Protein AF-A0A352VM70-F1 (afdb_monomer_lite)

pLDDT: mean 72.31, std 15.33, range [40.59, 91.62]

Foldseek 3Di:
DVLVVLQCPDPVCVPPPVPDPVVVVVVVVVVLVVVVVPDPDPDDDQPDQDPPDPVNVVSVVVVVVLVVCCVPCVNCRPVVVVVVVSVVSVVVCVVVVVVVVPPDDDPVPPPDPPPPPCPPDPPPPPPPPPPPDDPPPPPPPPD

Secondary structure (DSSP, 8-state):
-TTHHHHHTSHHHHHHTTTS-HHHHHHHHHHHHHHHHHS-PPPPPPPPP-SSSHHHHHHHHHHHHHHHHHHH-HHHHHHHHHHHHHHHHHHHHHHHHHHTTS----TTSSSSTT-TT-----------S------TTSSSS--

Sequence (143 aa):
LATYYPFSQTAFFETYLSDLPWAQIMGVGMVLLGVLLVSHVPYAKVPKIGVRTAKGALNTVFVLSNLFAALAVPQYYFFSVGILYLSWGLIRSVLLGLLDRLPSGDPLLEEDEDNLDDRAEVRTLEYSDFSGHDPERSMEEEA

Radius of gyration: 28.08 Å; chains: 1; bounding box: 96×39×51 Å

Structure (mmCIF, N/CA/C/O backbone):
data_AF-A0A352VM70-F1
#
_entry.id   AF-A0A352VM70-F1
#
loop_
_atom_site.group_PDB
_atom_site.id
_atom_site.type_symbol
_atom_site.label_atom_id
_atom_site.label_alt_id
_atom_site.label_comp_id
_atom_site.label_asym_id
_atom_site.label_entity_id
_atom_site.label_seq_id
_atom_site.pdbx_PDB_ins_code
_atom_site.Cartn_x
_atom_site.Cartn_y
_atom_site.Cartn_z
_atom_site.occupancy
_atom_site.B_iso_or_equiv
_atom_site.auth_seq_id
_atom_site.auth_comp_id
_atom_site.auth_asym_id
_atom_site.auth_atom_id
_atom_site.pdbx_PDB_model_num
ATOM 1 N N . LEU A 1 1 ? -1.147 -6.075 9.910 1.00 67.75 1 LEU A N 1
ATOM 2 C CA . LEU A 1 1 ? -2.058 -6.163 11.080 1.00 67.75 1 LEU A CA 1
ATOM 3 C C . LEU A 1 1 ? -1.926 -5.000 12.053 1.00 67.75 1 LEU A C 1
ATOM 5 O O . LEU A 1 1 ? -2.954 -4.476 12.444 1.00 67.75 1 LEU A O 1
ATOM 9 N N . ALA A 1 2 ? -0.719 -4.568 12.435 1.00 79.25 2 ALA A N 1
ATOM 10 C CA . ALA A 1 2 ? -0.555 -3.456 13.385 1.00 79.25 2 ALA A CA 1
ATOM 11 C C . ALA A 1 2 ? -1.281 -2.161 12.957 1.00 79.25 2 ALA A C 1
ATOM 13 O O . ALA A 1 2 ? -1.820 -1.443 13.787 1.00 79.25 2 ALA A O 1
ATOM 14 N N . THR A 1 3 ? -1.363 -1.908 11.650 1.00 83.69 3 THR A N 1
ATOM 15 C CA . THR A 1 3 ? -2.049 -0.749 11.062 1.00 83.69 3 THR A CA 1
ATOM 16 C C . THR A 1 3 ? -3.572 -0.896 10.985 1.00 83.69 3 THR A C 1
ATOM 18 O O . THR A 1 3 ? -4.257 0.097 10.783 1.00 83.69 3 THR A O 1
ATOM 21 N N . TYR A 1 4 ? -4.119 -2.104 11.165 1.00 84.19 4 TYR A N 1
ATOM 22 C CA . TYR A 1 4 ? -5.564 -2.356 11.103 1.00 84.19 4 TYR A CA 1
ATOM 23 C C . TYR A 1 4 ? -6.290 -1.836 12.343 1.00 84.19 4 TYR A C 1
ATOM 25 O O . TYR A 1 4 ? -7.317 -1.185 12.219 1.00 84.19 4 TYR A O 1
ATOM 33 N N . TYR A 1 5 ? -5.737 -2.079 13.534 1.00 86.75 5 TYR A N 1
ATOM 34 C CA . TYR A 1 5 ? -6.359 -1.656 14.789 1.00 86.75 5 TYR A CA 1
ATOM 35 C C . TYR A 1 5 ? -6.659 -0.145 14.861 1.00 86.75 5 TYR A C 1
ATOM 37 O O . TYR A 1 5 ? -7.788 0.211 15.184 1.00 86.75 5 TYR A O 1
ATOM 45 N N . PRO A 1 6 ? -5.726 0.774 14.531 1.00 85.94 6 PRO A N 1
ATOM 46 C CA . PRO A 1 6 ? -6.051 2.200 14.521 1.00 85.94 6 PRO A CA 1
ATOM 47 C C . PRO A 1 6 ? -7.054 2.579 13.420 1.00 85.94 6 PRO A C 1
ATOM 49 O O . PRO A 1 6 ? -7.817 3.520 13.603 1.00 85.94 6 PRO A O 1
ATOM 52 N N . PHE A 1 7 ? -7.095 1.847 12.302 1.00 86.88 7 PHE A N 1
ATOM 53 C CA . PHE A 1 7 ? -8.065 2.077 11.230 1.00 86.88 7 PHE A CA 1
ATOM 54 C C . PHE A 1 7 ? -9.480 1.627 11.616 1.00 86.88 7 PHE A C 1
ATOM 56 O O . PHE A 1 7 ? -10.450 2.313 11.293 1.00 86.88 7 PHE A O 1
ATOM 63 N N . SER A 1 8 ? -9.619 0.523 12.356 1.00 86.06 8 SER A N 1
ATOM 64 C CA . SER A 1 8 ? -10.931 0.006 12.759 1.00 86.06 8 SER A CA 1
ATOM 65 C C . SER A 1 8 ? -11.645 0.885 13.790 1.00 86.06 8 SER A C 1
ATOM 67 O O . SER A 1 8 ? -12.847 0.751 13.968 1.00 86.06 8 SER A O 1
ATOM 69 N N . GLN A 1 9 ? -10.922 1.789 14.459 1.00 88.19 9 GLN A N 1
ATOM 70 C CA . GLN A 1 9 ? -11.480 2.762 15.410 1.00 88.19 9 GLN A CA 1
ATOM 71 C C . GLN A 1 9 ? -12.007 4.039 14.731 1.00 88.19 9 GLN A C 1
ATOM 73 O O . GLN A 1 9 ? -12.428 4.979 15.402 1.00 88.19 9 GLN A O 1
ATOM 78 N N . THR A 1 10 ? -11.941 4.122 13.401 1.00 88.81 10 THR A N 1
ATOM 79 C CA . THR A 1 10 ? -12.371 5.313 12.664 1.00 88.81 10 THR A CA 1
ATOM 80 C C . THR A 1 10 ? -13.878 5.310 12.405 1.00 88.81 10 THR A C 1
ATOM 82 O O . THR A 1 10 ? -14.465 4.274 12.098 1.00 88.81 10 THR A O 1
ATOM 85 N N . ALA A 1 11 ? -14.506 6.492 12.426 1.00 86.88 11 ALA A N 1
ATOM 86 C CA . ALA A 1 11 ? -15.938 6.637 12.134 1.00 86.88 11 ALA A CA 1
ATOM 87 C C . ALA A 1 11 ? -16.321 6.117 10.733 1.00 86.88 11 ALA A C 1
ATOM 89 O O . ALA A 1 11 ? -17.414 5.593 10.530 1.00 86.88 11 ALA A O 1
ATOM 90 N N . PHE A 1 12 ? -15.408 6.222 9.761 1.00 86.00 12 PHE A N 1
ATOM 91 C CA . PHE A 1 12 ? -15.594 5.658 8.423 1.00 86.00 12 PHE A CA 1
ATOM 92 C C . PHE A 1 12 ? -15.737 4.132 8.459 1.00 86.00 12 PHE A C 1
ATOM 94 O O . PHE A 1 12 ? -16.630 3.579 7.818 1.00 86.00 12 PHE A O 1
ATOM 101 N N . PHE A 1 13 ? -14.869 3.460 9.217 1.00 85.69 13 PHE A N 1
ATOM 102 C CA . PHE A 1 13 ? -14.903 2.011 9.357 1.00 85.69 13 PHE A CA 1
ATOM 103 C C . PHE A 1 13 ? -16.203 1.550 10.011 1.00 85.69 13 PHE A C 1
ATOM 105 O O . PHE A 1 13 ? -16.861 0.651 9.494 1.00 85.69 13 PHE A O 1
ATOM 112 N N . GLU A 1 14 ? -16.597 2.207 11.101 1.00 87.69 14 GLU A N 1
ATOM 113 C CA . GLU A 1 14 ? -17.830 1.895 11.823 1.00 87.69 14 GLU A CA 1
ATOM 114 C C . GLU A 1 14 ? -19.073 2.067 10.941 1.00 87.69 14 GLU A C 1
ATOM 116 O O . GLU A 1 14 ? -19.959 1.217 10.952 1.00 87.69 14 GLU A O 1
ATOM 121 N N . THR A 1 15 ? -19.103 3.123 10.123 1.00 89.25 15 THR A N 1
ATOM 122 C CA . THR A 1 15 ? -20.269 3.457 9.291 1.00 89.25 15 THR A CA 1
ATOM 123 C C . THR A 1 15 ? -20.423 2.545 8.075 1.00 89.25 15 THR A C 1
ATOM 125 O O . THR A 1 15 ? -21.544 2.194 7.719 1.00 89.25 15 THR A O 1
ATOM 128 N N . TYR A 1 16 ? -19.326 2.199 7.394 1.00 88.25 16 TYR A N 1
ATOM 129 C CA . TYR A 1 16 ? -19.401 1.554 6.075 1.00 88.25 16 TYR A CA 1
ATOM 130 C C . TYR A 1 16 ? -18.904 0.116 6.042 1.00 88.25 16 TYR A C 1
ATOM 132 O O . TYR A 1 16 ? -19.239 -0.617 5.114 1.00 88.25 16 TYR A O 1
ATOM 140 N N . LEU A 1 17 ? -18.052 -0.275 6.988 1.00 86.12 17 LEU A N 1
ATOM 141 C CA . LEU A 1 17 ? -17.313 -1.526 6.883 1.00 86.12 17 LEU A CA 1
ATOM 142 C C . LEU A 1 17 ? -17.494 -2.452 8.088 1.00 86.12 17 LEU A C 1
ATOM 144 O O . LEU A 1 17 ? -17.049 -3.593 8.018 1.00 86.12 17 LEU A O 1
ATOM 148 N N . SER A 1 18 ? -18.133 -2.009 9.169 1.00 87.50 18 SER A N 1
ATOM 149 C CA . SER A 1 18 ? -18.297 -2.780 10.411 1.00 87.50 18 SER A CA 1
ATOM 150 C C . SER A 1 18 ? -19.032 -4.110 10.217 1.00 87.50 18 SER A C 1
ATOM 152 O O . SER A 1 18 ? -18.646 -5.102 10.832 1.00 87.50 18 SER A O 1
ATOM 154 N N . ASP A 1 19 ? -20.010 -4.156 9.310 1.00 90.44 19 ASP A N 1
ATOM 155 C CA . ASP A 1 19 ? -20.844 -5.337 9.042 1.00 90.44 19 ASP A CA 1
ATOM 156 C C . ASP A 1 19 ? -20.139 -6.450 8.242 1.00 90.44 19 ASP A C 1
ATOM 158 O O . ASP A 1 19 ? -20.683 -7.543 8.059 1.00 90.44 19 ASP A O 1
ATOM 162 N N . LEU A 1 20 ? -18.927 -6.207 7.734 1.00 87.94 20 LEU A N 1
ATOM 163 C CA . LEU A 1 20 ? -18.196 -7.194 6.940 1.00 87.94 20 LEU A CA 1
ATOM 164 C C . LEU A 1 20 ? -17.617 -8.324 7.816 1.00 87.94 20 LEU A C 1
ATOM 166 O O . LEU A 1 20 ? -17.230 -8.092 8.964 1.00 87.94 20 LEU A O 1
ATOM 170 N N . PRO A 1 21 ? -17.464 -9.556 7.280 1.00 91.62 21 PRO A N 1
ATOM 171 C CA . PRO A 1 21 ? -16.894 -10.691 8.011 1.00 91.62 21 PRO A CA 1
ATOM 172 C C . PRO A 1 21 ? -15.367 -10.563 8.166 1.00 91.62 21 PRO A C 1
ATOM 174 O O . PRO A 1 21 ? -14.581 -11.318 7.582 1.00 91.62 21 PRO A O 1
ATOM 177 N N . TRP A 1 22 ? -14.925 -9.607 8.985 1.00 86.69 22 TRP A N 1
ATOM 178 C CA . TRP A 1 22 ? -13.518 -9.237 9.160 1.00 86.69 22 TRP A CA 1
ATOM 179 C C . TRP A 1 22 ? -12.617 -10.385 9.598 1.00 86.69 22 TRP A C 1
ATOM 181 O O . TRP A 1 22 ? -11.472 -10.449 9.162 1.00 86.69 22 TRP A O 1
ATOM 191 N N . ALA A 1 23 ? -13.122 -11.328 10.395 1.00 87.69 23 ALA A N 1
ATOM 192 C CA . ALA A 1 23 ? -12.358 -12.512 10.783 1.00 87.69 23 ALA A CA 1
ATOM 193 C C . ALA A 1 23 ? -11.900 -13.324 9.558 1.00 87.69 23 ALA A C 1
ATOM 195 O O . ALA A 1 23 ? -10.749 -13.758 9.482 1.00 87.69 23 ALA A O 1
ATOM 196 N N . GLN A 1 24 ? -12.779 -13.477 8.566 1.00 90.88 24 GLN A N 1
ATOM 197 C CA . GLN A 1 24 ? -12.492 -14.235 7.354 1.00 90.88 24 GLN A CA 1
ATOM 198 C C . GLN A 1 24 ? -11.589 -13.440 6.405 1.00 90.88 24 GLN A C 1
ATOM 200 O O . GLN A 1 24 ? -10.616 -13.986 5.888 1.00 90.88 24 GLN A O 1
ATOM 205 N N . ILE A 1 25 ? -11.843 -12.135 6.250 1.00 88.88 25 ILE A N 1
ATOM 206 C CA . ILE A 1 25 ? -11.014 -11.226 5.439 1.00 88.88 25 ILE A CA 1
ATOM 207 C C . ILE A 1 25 ? -9.575 -11.189 5.967 1.00 88.88 25 ILE A C 1
ATOM 209 O O . ILE A 1 25 ? -8.627 -11.323 5.195 1.00 88.88 25 ILE A O 1
ATOM 213 N N . MET A 1 26 ? -9.399 -11.061 7.283 1.00 87.62 26 MET A N 1
ATOM 214 C CA . MET A 1 26 ? -8.080 -11.036 7.920 1.00 87.62 26 MET A CA 1
ATOM 215 C C . MET A 1 26 ? -7.364 -12.384 7.798 1.00 87.62 26 MET A C 1
ATOM 217 O O . MET A 1 26 ? -6.157 -12.407 7.559 1.00 87.62 26 MET A O 1
ATOM 221 N N . GLY A 1 27 ? -8.096 -13.499 7.905 1.00 90.00 27 GLY A N 1
ATOM 222 C CA . GLY A 1 27 ? -7.552 -14.839 7.676 1.00 90.00 27 GLY A CA 1
ATOM 223 C C . GLY A 1 27 ? -7.031 -15.019 6.249 1.00 90.00 27 GLY A C 1
ATOM 224 O O . GLY A 1 27 ? -5.875 -15.393 6.056 1.00 90.00 27 GLY A O 1
ATOM 225 N N . VAL A 1 28 ? -7.842 -14.672 5.247 1.00 89.31 28 VAL A N 1
ATOM 226 C CA . VAL A 1 28 ? -7.432 -14.715 3.832 1.00 89.31 28 VAL A CA 1
ATOM 227 C C . VAL A 1 28 ? -6.264 -13.760 3.572 1.00 89.31 28 VAL A C 1
ATOM 229 O O . VAL A 1 28 ? -5.299 -14.136 2.910 1.00 89.31 28 VAL A O 1
ATOM 232 N N . GLY A 1 29 ? -6.304 -12.553 4.141 1.00 87.31 29 GLY A N 1
ATOM 233 C CA . GLY A 1 29 ? -5.229 -11.569 4.027 1.00 87.31 29 GLY A CA 1
ATOM 234 C C . GLY A 1 29 ? -3.899 -12.063 4.602 1.00 87.31 29 GLY A C 1
ATOM 235 O O . GLY A 1 29 ? -2.856 -11.832 3.998 1.00 87.31 29 GLY A O 1
ATOM 236 N N . MET A 1 30 ? -3.924 -12.786 5.725 1.00 88.38 30 MET A N 1
ATOM 237 C CA . MET A 1 30 ? -2.733 -13.413 6.312 1.00 88.38 30 MET A CA 1
ATOM 238 C C . MET A 1 30 ? -2.150 -14.509 5.421 1.00 88.38 30 MET A C 1
ATOM 240 O O . MET A 1 30 ? -0.936 -14.554 5.234 1.00 88.38 30 MET A O 1
ATOM 244 N N . VAL A 1 31 ? -3.001 -15.362 4.845 1.00 89.06 31 VAL A N 1
ATOM 245 C CA . VAL A 1 31 ? -2.559 -16.404 3.906 1.00 89.06 31 VAL A CA 1
ATOM 246 C C . VAL A 1 31 ? -1.928 -15.771 2.666 1.00 89.06 31 VAL A C 1
ATOM 248 O O . VAL A 1 31 ? -0.819 -16.146 2.292 1.00 89.06 31 VAL A O 1
ATOM 251 N N . LEU A 1 32 ? -2.585 -14.769 2.072 1.00 84.44 32 LEU A N 1
ATOM 252 C CA . LEU A 1 32 ? -2.051 -14.031 0.925 1.00 84.44 32 LEU A CA 1
ATOM 253 C C . LEU A 1 32 ? -0.714 -13.365 1.252 1.00 84.44 32 LEU A C 1
ATOM 255 O O . LEU A 1 32 ? 0.239 -13.524 0.498 1.00 84.44 32 LEU A O 1
ATOM 259 N N . LEU A 1 33 ? -0.612 -12.673 2.389 1.00 83.25 33 LEU A N 1
ATOM 260 C CA . LEU A 1 33 ? 0.651 -12.084 2.840 1.00 83.25 33 LEU A CA 1
ATOM 261 C C . LEU A 1 33 ? 1.750 -13.139 2.993 1.00 83.25 33 LEU A C 1
ATOM 263 O O . LEU A 1 33 ? 2.868 -12.900 2.553 1.00 83.25 33 LEU A O 1
ATOM 267 N N . GLY A 1 34 ? 1.442 -14.303 3.568 1.00 85.38 34 GLY A N 1
ATOM 268 C CA . GLY A 1 34 ? 2.396 -15.407 3.692 1.00 85.38 34 GLY A CA 1
ATOM 269 C C . GLY A 1 34 ? 2.918 -15.889 2.338 1.00 85.38 34 GLY A C 1
ATOM 270 O O . GLY A 1 34 ? 4.125 -16.040 2.166 1.00 85.38 34 GLY A O 1
ATOM 271 N N . VAL A 1 35 ? 2.031 -16.057 1.355 1.00 82.75 35 VAL A N 1
ATOM 272 C CA . VAL A 1 35 ? 2.421 -16.406 -0.022 1.00 82.75 35 VAL A CA 1
ATOM 273 C C . VAL A 1 35 ? 3.295 -15.310 -0.636 1.00 82.75 35 VAL A C 1
ATOM 275 O O . VAL A 1 35 ? 4.332 -15.608 -1.227 1.00 82.75 35 VAL A O 1
ATOM 278 N N . LEU A 1 36 ? 2.921 -14.040 -0.455 1.00 77.94 36 LEU A N 1
ATOM 279 C CA . LEU A 1 36 ? 3.682 -12.904 -0.977 1.00 77.94 36 LEU A CA 1
ATOM 280 C C . LEU A 1 36 ? 5.077 -12.792 -0.348 1.00 77.94 36 LEU A C 1
ATOM 282 O O . LEU A 1 36 ? 6.010 -12.415 -1.045 1.00 77.94 36 LEU A O 1
ATOM 286 N N . LEU A 1 37 ? 5.239 -13.145 0.931 1.00 82.38 37 LEU A N 1
ATOM 287 C CA . LEU A 1 37 ? 6.542 -13.143 1.606 1.00 82.38 37 LEU A CA 1
ATOM 288 C C . LEU A 1 37 ? 7.504 -14.206 1.059 1.00 82.38 37 LEU A C 1
ATOM 290 O O . LEU A 1 37 ? 8.714 -14.006 1.106 1.00 82.38 37 LEU A O 1
ATOM 294 N N . VAL A 1 38 ? 6.981 -15.326 0.556 1.00 82.56 38 VAL A N 1
ATOM 295 C CA . VAL A 1 38 ? 7.785 -16.387 -0.076 1.00 82.56 38 VAL A CA 1
ATOM 296 C C . VAL A 1 38 ? 8.094 -16.052 -1.540 1.00 82.56 38 VAL A C 1
ATOM 298 O O . VAL A 1 38 ? 9.082 -16.533 -2.093 1.00 82.56 38 VAL A O 1
ATOM 301 N N . SER A 1 39 ? 7.276 -15.210 -2.174 1.00 68.00 39 SER A N 1
ATOM 302 C CA . SER A 1 39 ? 7.453 -14.820 -3.570 1.00 68.00 39 SER A CA 1
ATOM 303 C C . SER A 1 39 ? 8.699 -13.952 -3.757 1.00 68.00 39 SER A C 1
ATOM 305 O O . SER A 1 39 ? 8.806 -12.858 -3.203 1.00 68.00 39 SER A O 1
ATOM 307 N N . HIS A 1 40 ? 9.621 -14.398 -4.612 1.00 61.53 40 HIS A N 1
ATOM 308 C CA . HIS A 1 40 ? 10.771 -13.603 -5.031 1.00 61.53 40 HIS A CA 1
ATOM 309 C C . HIS A 1 40 ? 10.330 -12.565 -6.073 1.00 61.53 40 HIS A C 1
ATOM 311 O O . HIS A 1 40 ? 10.408 -12.799 -7.274 1.00 61.53 40 HIS A O 1
ATOM 317 N N . VAL A 1 41 ? 9.786 -11.433 -5.618 1.00 61.91 41 VAL A N 1
ATOM 318 C CA . VAL A 1 41 ? 9.456 -10.306 -6.501 1.00 61.91 41 VAL A CA 1
ATOM 319 C C . VAL A 1 41 ? 10.641 -9.338 -6.504 1.00 61.91 41 VAL A C 1
ATOM 321 O O . VAL A 1 41 ? 11.000 -8.851 -5.427 1.00 61.91 41 VAL A O 1
ATOM 324 N N . PRO A 1 42 ? 11.252 -9.031 -7.664 1.00 58.03 42 PRO A N 1
ATOM 325 C CA . PRO A 1 42 ? 12.323 -8.047 -7.729 1.00 58.03 42 PRO A CA 1
ATOM 326 C C . PRO A 1 42 ? 11.815 -6.710 -7.182 1.00 58.03 42 PRO A C 1
ATOM 328 O O . PRO A 1 42 ? 10.772 -6.193 -7.599 1.00 58.03 42 PRO A O 1
ATOM 331 N N . TYR A 1 43 ? 12.534 -6.175 -6.194 1.00 51.62 43 TYR A N 1
ATOM 332 C CA . TYR A 1 43 ? 12.164 -4.933 -5.529 1.00 51.62 43 TYR A CA 1
ATOM 333 C C . TYR A 1 43 ? 12.049 -3.811 -6.560 1.00 51.62 43 TYR A C 1
ATOM 335 O O . TYR A 1 43 ? 12.959 -3.570 -7.353 1.00 51.62 43 TYR A O 1
ATOM 343 N N . ALA A 1 44 ? 10.912 -3.114 -6.551 1.00 56.78 44 ALA A N 1
ATOM 344 C CA . ALA A 1 44 ? 10.726 -1.956 -7.408 1.00 56.78 44 ALA A CA 1
ATOM 345 C C . ALA A 1 44 ? 11.796 -0.909 -7.070 1.00 56.78 44 ALA A C 1
ATOM 347 O O . ALA A 1 44 ? 11.906 -0.486 -5.916 1.00 56.78 44 ALA A O 1
ATOM 348 N N . LYS A 1 45 ? 12.581 -0.495 -8.073 1.00 62.81 45 LYS A N 1
ATOM 349 C CA . LYS A 1 45 ? 13.544 0.600 -7.930 1.00 62.81 45 LYS A CA 1
ATOM 350 C C . LYS A 1 45 ? 12.785 1.837 -7.445 1.00 62.81 45 LYS A C 1
ATOM 352 O O . LYS A 1 45 ? 11.814 2.262 -8.071 1.00 62.81 45 LYS A O 1
ATOM 357 N N . VAL A 1 46 ? 13.199 2.381 -6.301 1.00 60.66 46 VAL A N 1
ATOM 358 C CA . VAL A 1 46 ? 12.610 3.613 -5.774 1.00 60.66 46 VAL A CA 1
ATOM 359 C C . VAL A 1 46 ? 12.874 4.748 -6.765 1.00 60.66 46 VAL A C 1
ATOM 361 O O . VAL A 1 46 ? 13.976 4.840 -7.314 1.00 60.66 46 VAL A O 1
ATOM 364 N N . PRO A 1 47 ? 11.878 5.599 -7.044 1.00 62.94 47 PRO A N 1
ATOM 365 C CA . PRO A 1 47 ? 12.028 6.612 -8.070 1.00 62.94 47 PRO A CA 1
ATOM 366 C C . PRO A 1 47 ? 13.071 7.641 -7.614 1.00 62.94 47 PRO A C 1
ATOM 368 O O . PRO A 1 47 ? 12.996 8.162 -6.497 1.00 62.94 47 PRO A O 1
ATOM 371 N N . LYS A 1 48 ? 14.064 7.916 -8.472 1.00 66.12 48 LYS A N 1
ATOM 372 C CA . LYS A 1 48 ? 15.165 8.837 -8.157 1.00 66.12 48 LYS A CA 1
ATOM 373 C C . LYS A 1 48 ? 14.587 10.225 -7.841 1.00 66.12 48 LYS A C 1
ATOM 375 O O . LYS A 1 48 ? 13.811 10.793 -8.614 1.00 66.12 48 LYS A O 1
ATOM 380 N N . ILE A 1 49 ? 14.925 10.753 -6.669 1.00 63.94 49 ILE A N 1
ATOM 381 C CA . ILE A 1 49 ? 14.524 12.093 -6.231 1.00 63.94 49 ILE A CA 1
ATOM 382 C C . ILE A 1 49 ? 15.476 13.081 -6.904 1.00 63.94 49 ILE A C 1
ATOM 384 O O . ILE A 1 49 ? 16.691 12.949 -6.785 1.00 63.94 49 ILE A O 1
ATOM 388 N N . GLY A 1 50 ? 14.941 14.060 -7.630 1.00 65.62 50 GLY A N 1
ATOM 389 C CA . GLY A 1 50 ? 15.760 15.035 -8.342 1.00 65.62 50 GLY A CA 1
ATOM 390 C C . GLY A 1 50 ? 15.012 16.339 -8.563 1.00 65.62 50 GLY A C 1
ATOM 391 O O . GLY A 1 50 ? 13.909 16.344 -9.089 1.00 65.62 50 GLY A O 1
ATOM 392 N N . VAL A 1 51 ? 15.618 17.464 -8.194 1.00 67.25 51 VAL A N 1
ATOM 393 C CA . VAL A 1 51 ? 15.015 18.800 -8.370 1.00 67.25 51 VAL A CA 1
ATOM 394 C C . VAL A 1 51 ? 15.331 19.429 -9.732 1.00 67.25 51 VAL A C 1
ATOM 396 O O . VAL A 1 51 ? 14.780 20.470 -10.072 1.00 67.25 51 VAL A O 1
ATOM 399 N N . ARG A 1 52 ? 16.218 18.802 -10.518 1.00 70.94 52 ARG A N 1
ATOM 400 C CA . ARG A 1 52 ? 16.687 19.324 -11.815 1.00 70.94 52 ARG A CA 1
ATOM 401 C C . ARG A 1 52 ? 15.762 18.993 -12.989 1.00 70.94 52 ARG A C 1
ATOM 403 O O . ARG A 1 52 ? 15.811 19.687 -13.997 1.00 70.94 52 ARG A O 1
ATOM 410 N N . THR A 1 53 ? 14.905 17.982 -12.862 1.00 76.19 53 THR A N 1
ATOM 411 C CA . THR A 1 53 ? 14.071 17.476 -13.964 1.00 76.19 53 THR A CA 1
ATOM 412 C C . THR A 1 53 ? 12.600 17.528 -13.564 1.00 76.19 53 THR A C 1
ATOM 414 O O . THR A 1 53 ? 12.263 17.162 -12.441 1.00 76.19 53 THR A O 1
ATOM 417 N N . ALA A 1 54 ? 11.697 17.913 -14.475 1.00 74.31 54 ALA A N 1
ATOM 418 C CA . ALA A 1 54 ? 10.258 18.012 -14.181 1.00 74.31 54 ALA A CA 1
ATOM 419 C C . ALA A 1 54 ? 9.669 16.696 -13.629 1.00 74.31 54 ALA A C 1
ATOM 421 O O . ALA A 1 54 ? 8.889 16.709 -12.678 1.00 74.31 54 ALA A O 1
ATOM 422 N N . LYS A 1 55 ? 10.118 15.549 -14.164 1.00 71.75 55 LYS A N 1
ATOM 423 C CA . LYS A 1 55 ? 9.774 14.211 -13.647 1.00 71.75 55 LYS A CA 1
ATOM 424 C C . LYS A 1 55 ? 10.259 13.994 -12.206 1.00 71.75 55 LYS A C 1
ATOM 426 O O . LYS A 1 55 ? 9.518 13.459 -11.387 1.00 71.75 55 LYS A O 1
ATOM 431 N N . GLY A 1 56 ? 11.471 14.443 -11.881 1.00 72.62 56 GLY A N 1
ATOM 432 C CA . GLY A 1 56 ? 12.029 14.336 -10.533 1.00 72.62 56 GLY A CA 1
ATOM 433 C C . GLY A 1 56 ? 11.321 15.253 -9.530 1.00 72.62 56 GLY A C 1
ATOM 434 O O . GLY A 1 56 ? 11.054 14.837 -8.402 1.00 72.62 56 GLY A O 1
ATOM 435 N N . ALA A 1 57 ? 10.937 16.462 -9.950 1.00 78.44 57 ALA A N 1
ATOM 436 C CA . ALA A 1 57 ? 10.190 17.396 -9.113 1.00 78.44 57 ALA A CA 1
ATOM 437 C C . ALA A 1 57 ? 8.798 16.846 -8.763 1.00 78.44 57 ALA A C 1
ATOM 439 O O . ALA A 1 57 ? 8.419 16.851 -7.594 1.00 78.44 57 ALA A O 1
ATOM 440 N N . LEU A 1 58 ? 8.073 16.291 -9.743 1.00 82.56 58 LEU A N 1
ATOM 441 C CA . LEU A 1 58 ? 6.776 15.645 -9.506 1.00 82.56 58 LEU A CA 1
ATOM 442 C C . LEU A 1 58 ? 6.891 14.463 -8.540 1.00 82.56 58 LEU A C 1
ATOM 444 O O . LEU A 1 58 ? 6.102 14.360 -7.603 1.00 82.56 58 LEU A O 1
ATOM 448 N N . ASN A 1 59 ? 7.900 13.609 -8.722 1.00 78.81 59 ASN A N 1
ATOM 449 C CA . ASN A 1 59 ? 8.146 12.491 -7.817 1.00 78.81 59 ASN A CA 1
ATOM 450 C C . ASN A 1 59 ? 8.463 12.967 -6.387 1.00 78.81 59 ASN A C 1
ATOM 452 O O . ASN A 1 59 ? 7.943 12.430 -5.413 1.00 78.81 59 ASN A O 1
ATOM 456 N N . THR A 1 60 ? 9.251 14.035 -6.257 1.00 79.50 60 THR A N 1
ATOM 457 C CA . THR A 1 60 ? 9.570 14.643 -4.957 1.00 79.50 60 THR A CA 1
ATOM 458 C C . THR A 1 60 ? 8.315 15.182 -4.268 1.00 79.50 60 THR A C 1
ATOM 460 O O . THR A 1 60 ? 8.099 14.906 -3.090 1.00 79.50 60 THR A O 1
ATOM 463 N N . VAL A 1 61 ? 7.457 15.903 -4.999 1.00 86.69 61 VAL A N 1
ATOM 464 C CA . VAL A 1 61 ? 6.177 16.415 -4.480 1.00 86.69 61 VAL A CA 1
ATOM 465 C C . VAL A 1 61 ? 5.257 15.271 -4.065 1.00 86.69 61 VAL A C 1
ATOM 467 O O . VAL A 1 61 ? 4.633 15.345 -3.009 1.00 86.69 61 VAL A O 1
ATOM 470 N N . PHE A 1 62 ? 5.203 14.199 -4.855 1.00 85.50 62 PHE A N 1
ATOM 471 C CA . PHE A 1 62 ? 4.421 13.012 -4.530 1.00 85.50 62 PHE A CA 1
ATOM 472 C C . PHE A 1 62 ? 4.894 12.365 -3.222 1.00 85.50 62 PHE A C 1
ATOM 474 O O . PHE A 1 62 ? 4.084 12.140 -2.323 1.00 85.50 62 PHE A O 1
ATOM 481 N N . VAL A 1 63 ? 6.204 12.144 -3.064 1.00 84.50 63 VAL A N 1
ATOM 482 C CA . VAL A 1 63 ? 6.777 11.601 -1.821 1.00 84.50 63 VAL A CA 1
ATOM 483 C C . VAL A 1 63 ? 6.514 12.532 -0.633 1.00 84.50 63 VAL A C 1
ATOM 485 O O . VAL A 1 63 ? 6.123 12.053 0.432 1.00 84.50 63 VAL A O 1
ATOM 488 N N . LEU A 1 64 ? 6.660 13.851 -0.803 1.00 87.06 64 LEU A N 1
ATOM 489 C CA . LEU A 1 64 ? 6.366 14.822 0.257 1.00 87.06 64 LEU A CA 1
ATOM 490 C C . LEU A 1 64 ? 4.887 14.817 0.656 1.00 87.06 64 LEU A C 1
ATOM 492 O O . LEU A 1 64 ? 4.576 14.852 1.843 1.00 87.06 64 LEU A O 1
ATOM 496 N N . SER A 1 65 ? 3.978 14.765 -0.319 1.00 86.19 65 SER A N 1
ATOM 497 C CA . SER A 1 65 ? 2.534 14.689 -0.078 1.00 86.19 65 SER A CA 1
ATOM 498 C C . SER A 1 65 ? 2.180 13.422 0.697 1.00 86.19 65 SER A C 1
ATOM 500 O O . SER A 1 65 ? 1.427 13.472 1.668 1.00 86.19 65 SER A O 1
ATOM 502 N N . ASN A 1 66 ? 2.798 12.306 0.319 1.00 86.19 66 ASN A N 1
ATOM 503 C CA . ASN A 1 66 ? 2.630 11.020 0.969 1.00 86.19 66 ASN A CA 1
ATOM 504 C C . ASN A 1 66 ? 3.136 11.052 2.427 1.00 86.19 66 ASN A C 1
ATOM 506 O O . ASN A 1 66 ? 2.440 10.605 3.336 1.00 86.19 66 ASN A O 1
ATOM 510 N N . LEU A 1 67 ? 4.301 11.665 2.668 1.00 87.00 67 LEU A N 1
ATOM 511 C CA . LEU A 1 67 ? 4.846 11.879 4.012 1.00 87.00 67 LEU A CA 1
ATOM 512 C C . LEU A 1 67 ? 3.952 12.799 4.855 1.00 87.00 67 LEU A C 1
ATOM 514 O O . LEU A 1 67 ? 3.678 12.507 6.017 1.00 87.00 67 LEU A O 1
ATOM 518 N N . PHE A 1 68 ? 3.466 13.893 4.272 1.00 90.62 68 PHE A N 1
ATOM 519 C CA . PHE A 1 68 ? 2.567 14.818 4.955 1.00 90.62 68 PHE A CA 1
ATOM 520 C C . PHE A 1 68 ? 1.250 14.135 5.344 1.00 90.62 68 PHE A C 1
ATOM 52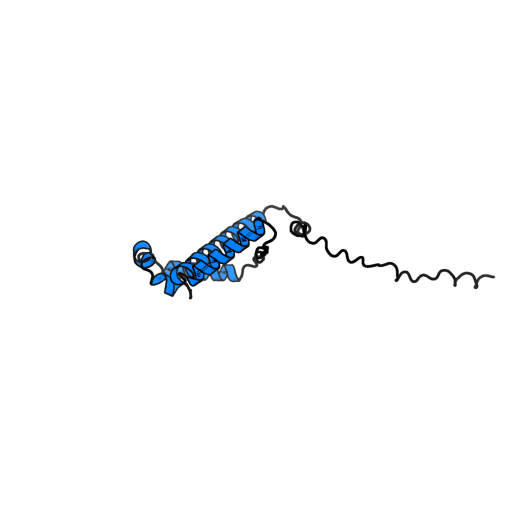2 O O . PHE A 1 68 ? 0.800 14.272 6.480 1.00 90.62 68 PHE A O 1
ATOM 529 N N . ALA A 1 69 ? 0.667 13.338 4.446 1.00 86.44 69 ALA A N 1
ATOM 530 C CA . ALA A 1 69 ? -0.534 12.556 4.726 1.00 86.44 69 ALA A CA 1
ATOM 531 C C . ALA A 1 69 ? -0.311 11.530 5.852 1.00 86.44 69 ALA A C 1
ATOM 533 O O . ALA A 1 69 ? -1.178 11.372 6.716 1.00 86.44 69 ALA A O 1
ATOM 534 N N . ALA A 1 70 ? 0.867 10.894 5.887 1.00 86.25 70 ALA A N 1
ATOM 535 C CA . ALA A 1 70 ? 1.247 9.962 6.947 1.00 86.25 70 ALA A CA 1
ATOM 536 C C . ALA A 1 70 ? 1.270 10.614 8.335 1.00 86.25 70 ALA A C 1
ATOM 538 O O . ALA A 1 70 ? 0.861 9.991 9.315 1.00 86.25 70 ALA A O 1
ATOM 539 N N . LEU A 1 71 ? 1.724 11.867 8.413 1.00 87.38 71 LEU A N 1
ATOM 540 C CA . LEU A 1 71 ? 1.806 12.623 9.663 1.00 87.38 71 LEU A CA 1
ATOM 541 C C . LEU A 1 71 ? 0.467 13.255 10.059 1.00 87.38 71 LEU A C 1
ATOM 543 O O . LEU A 1 71 ? 0.137 13.288 11.242 1.00 87.38 71 LEU A O 1
ATOM 547 N N . ALA A 1 72 ? -0.307 13.748 9.090 1.00 88.62 72 ALA A N 1
ATOM 548 C CA . ALA A 1 72 ? -1.559 14.450 9.355 1.00 88.62 72 ALA A CA 1
ATOM 549 C C . ALA A 1 72 ? -2.667 13.509 9.843 1.00 88.62 72 ALA A C 1
ATOM 551 O O . ALA A 1 72 ? -3.405 13.852 10.768 1.00 88.62 72 ALA A O 1
ATOM 552 N N . VAL A 1 73 ? -2.809 12.329 9.225 1.00 86.94 73 VAL A N 1
ATOM 553 C CA . VAL A 1 73 ? -3.897 11.402 9.563 1.00 86.94 73 VAL A CA 1
ATOM 554 C C . VAL A 1 73 ? -3.425 9.941 9.551 1.00 86.94 73 VAL A C 1
ATOM 556 O O . VAL A 1 73 ? -3.851 9.140 8.711 1.00 86.94 73 VAL A O 1
ATOM 559 N N . PRO A 1 74 ? -2.566 9.551 10.515 1.00 82.50 74 PRO A N 1
ATOM 560 C CA . PRO A 1 74 ? -1.920 8.236 10.527 1.00 82.50 74 PRO A CA 1
ATOM 561 C C . PRO A 1 74 ? -2.925 7.073 10.551 1.00 82.50 74 PRO A C 1
ATOM 563 O O . PRO A 1 74 ? -2.685 6.034 9.938 1.00 82.50 74 PRO A O 1
ATOM 566 N N . GLN A 1 75 ? -4.080 7.266 11.198 1.00 84.25 75 GLN A N 1
ATOM 567 C CA . GLN A 1 75 ? -5.146 6.263 11.327 1.00 84.25 75 GLN A CA 1
ATOM 568 C C . GLN A 1 75 ? -5.759 5.813 9.988 1.00 84.25 75 GLN A C 1
ATOM 570 O O . GLN A 1 75 ? -6.065 4.634 9.834 1.00 84.25 75 GLN A O 1
ATOM 575 N N . TYR A 1 76 ? -5.897 6.707 9.001 1.00 84.81 76 TYR A N 1
ATOM 576 C CA . TYR A 1 76 ? -6.407 6.340 7.669 1.00 84.81 76 TYR A CA 1
ATOM 577 C C . TYR A 1 76 ? -5.283 5.967 6.709 1.00 84.81 76 TYR A C 1
ATOM 579 O O . TYR A 1 76 ? -5.460 5.121 5.831 1.00 84.81 76 TYR A O 1
ATOM 587 N N . TYR A 1 77 ? -4.128 6.604 6.874 1.00 87.44 77 TYR A N 1
ATOM 588 C CA . TYR A 1 77 ? -3.056 6.561 5.900 1.00 87.44 77 TYR A CA 1
ATOM 589 C C . TYR A 1 77 ? -2.385 5.183 5.815 1.00 87.44 77 TYR A C 1
ATOM 591 O O . TYR A 1 77 ? -2.394 4.556 4.755 1.00 87.44 77 TYR A O 1
ATOM 599 N N . PHE A 1 78 ? -1.843 4.670 6.925 1.00 85.88 78 PHE A N 1
ATOM 600 C CA . PHE A 1 78 ? -0.997 3.471 6.882 1.00 85.88 78 PHE A CA 1
ATOM 601 C C . PHE A 1 78 ? -1.749 2.219 6.433 1.00 85.88 78 PHE A C 1
ATOM 603 O O . PHE A 1 78 ? -1.197 1.387 5.712 1.00 85.88 78 PHE A O 1
ATOM 610 N N . PHE A 1 79 ? -3.004 2.070 6.859 1.00 84.81 79 PHE A N 1
ATOM 611 C CA . PHE A 1 79 ? -3.813 0.926 6.461 1.00 84.81 79 PHE A CA 1
ATOM 612 C C . PHE A 1 79 ? -4.194 0.998 4.981 1.00 84.81 79 PHE A C 1
ATOM 614 O O . PHE A 1 79 ? -3.941 0.047 4.244 1.00 84.81 79 PHE A O 1
ATOM 621 N N . SER A 1 80 ? -4.717 2.141 4.526 1.00 87.56 80 SER A N 1
ATOM 622 C CA . SER A 1 80 ? -5.158 2.318 3.136 1.00 87.56 80 SER A CA 1
ATOM 623 C C . SER A 1 80 ? -3.998 2.187 2.152 1.00 87.56 80 SER A C 1
ATOM 625 O O . SER A 1 80 ? -4.095 1.449 1.174 1.00 87.56 80 SER A O 1
ATOM 627 N N . VAL A 1 81 ? -2.867 2.840 2.439 1.00 87.75 81 VAL A N 1
ATOM 628 C CA . VAL A 1 81 ? -1.655 2.729 1.617 1.00 87.75 81 VAL A CA 1
ATOM 629 C C . VAL A 1 81 ? -1.099 1.309 1.653 1.00 87.75 81 VAL A C 1
ATOM 631 O O . VAL A 1 81 ? -0.695 0.800 0.613 1.00 87.75 81 VAL A O 1
ATOM 634 N N . GLY A 1 82 ? -1.132 0.633 2.804 1.00 84.50 82 GLY A N 1
ATOM 635 C CA . GLY A 1 82 ? -0.725 -0.768 2.911 1.00 84.50 82 GLY A CA 1
ATOM 636 C C . GLY A 1 82 ? -1.559 -1.698 2.025 1.00 84.50 82 GLY A C 1
ATOM 637 O O . GLY A 1 82 ? -0.993 -2.519 1.305 1.00 84.50 82 GLY A O 1
ATOM 638 N N . ILE A 1 83 ? -2.887 -1.541 2.021 1.00 85.69 83 ILE A N 1
ATOM 639 C CA . ILE A 1 83 ? -3.793 -2.315 1.156 1.00 85.69 83 ILE A CA 1
ATOM 640 C C . ILE A 1 83 ? -3.575 -1.985 -0.322 1.00 85.69 83 ILE A C 1
ATOM 642 O O . ILE A 1 83 ? -3.517 -2.903 -1.142 1.00 85.69 83 ILE A O 1
ATOM 646 N N . LEU A 1 84 ? -3.417 -0.707 -0.672 1.00 88.50 84 LEU A N 1
ATOM 647 C CA . LEU A 1 84 ? -3.123 -0.289 -2.045 1.00 88.50 84 LEU A CA 1
ATOM 648 C C . LEU A 1 84 ? -1.794 -0.866 -2.530 1.00 88.50 84 LEU A C 1
ATOM 650 O O . LEU A 1 84 ? -1.736 -1.421 -3.622 1.00 88.50 84 LEU A O 1
ATOM 654 N N . TYR A 1 85 ? -0.747 -0.788 -1.709 1.00 82.81 85 TYR A N 1
ATOM 655 C CA . TYR A 1 85 ? 0.570 -1.325 -2.032 1.00 82.81 85 TYR A CA 1
ATOM 656 C C . TYR A 1 85 ? 0.534 -2.844 -2.203 1.00 82.81 85 TYR A C 1
ATOM 658 O O . TYR A 1 85 ? 1.080 -3.368 -3.172 1.00 82.81 85 TYR A O 1
ATOM 666 N N . LEU A 1 86 ? -0.157 -3.551 -1.303 1.00 82.88 86 LEU A N 1
ATOM 667 C CA . LEU A 1 86 ? -0.329 -4.999 -1.391 1.00 82.88 86 LEU A CA 1
ATOM 668 C C . LEU A 1 86 ? -1.086 -5.396 -2.662 1.00 82.88 86 LEU A C 1
ATOM 670 O O . LEU A 1 86 ? -0.658 -6.294 -3.381 1.00 82.88 86 LEU A O 1
ATOM 674 N N . SER A 1 87 ? -2.187 -4.702 -2.953 1.00 85.94 87 SER A N 1
ATOM 675 C CA . SER A 1 87 ? -3.008 -4.947 -4.142 1.00 85.94 87 SER A CA 1
ATOM 676 C C . SER A 1 87 ? -2.221 -4.661 -5.416 1.00 85.94 87 SER A C 1
ATOM 678 O O . SER A 1 87 ? -2.244 -5.460 -6.346 1.00 85.94 87 SER A O 1
ATOM 680 N N . TRP A 1 88 ? -1.467 -3.560 -5.440 1.00 84.06 88 TRP A N 1
ATOM 681 C CA . TRP A 1 88 ? -0.585 -3.215 -6.549 1.00 84.06 88 TRP A CA 1
ATOM 682 C C . TRP A 1 88 ? 0.504 -4.271 -6.760 1.00 84.06 88 TRP A C 1
ATOM 684 O O . TRP A 1 88 ? 0.718 -4.712 -7.888 1.00 84.06 88 TRP A O 1
ATOM 694 N N . GLY A 1 89 ? 1.152 -4.724 -5.684 1.00 78.38 89 GLY A N 1
ATOM 695 C CA . GLY A 1 89 ? 2.147 -5.796 -5.728 1.00 78.38 89 GLY A CA 1
ATOM 696 C C . GLY A 1 89 ? 1.566 -7.114 -6.241 1.00 78.38 89 GLY A C 1
ATOM 697 O O . GLY A 1 89 ? 2.170 -7.750 -7.103 1.00 78.38 89 GLY A O 1
ATOM 698 N N . LEU A 1 90 ? 0.369 -7.486 -5.781 1.00 82.25 90 LEU A N 1
ATOM 699 C CA . LEU A 1 90 ? -0.345 -8.678 -6.238 1.00 82.25 90 LEU A CA 1
ATOM 700 C C . LEU A 1 90 ? -0.692 -8.588 -7.729 1.00 82.25 90 LEU A C 1
ATOM 702 O O . LEU A 1 90 ? -0.391 -9.507 -8.484 1.00 82.25 90 LEU A O 1
ATOM 706 N N . ILE A 1 91 ? -1.273 -7.468 -8.166 1.00 84.50 91 ILE A N 1
ATOM 707 C CA . ILE A 1 91 ? -1.619 -7.225 -9.573 1.00 84.50 91 ILE A CA 1
ATOM 708 C C . ILE A 1 91 ? -0.366 -7.299 -10.446 1.00 84.50 91 ILE A C 1
ATOM 710 O O . ILE A 1 91 ? -0.363 -7.997 -11.458 1.00 84.50 91 ILE A O 1
ATOM 714 N N . ARG A 1 92 ? 0.719 -6.632 -10.037 1.00 79.06 92 ARG A N 1
ATOM 715 C CA . ARG A 1 92 ? 1.987 -6.644 -10.770 1.00 79.06 92 ARG A CA 1
ATOM 716 C C . ARG A 1 92 ? 2.595 -8.043 -10.831 1.00 79.06 92 ARG A C 1
ATOM 718 O O . ARG A 1 92 ? 3.089 -8.424 -11.881 1.00 79.06 92 ARG A O 1
ATOM 725 N N . SER A 1 93 ? 2.538 -8.809 -9.743 1.00 74.69 93 SER A N 1
ATOM 726 C CA . SER A 1 93 ? 3.026 -10.191 -9.701 1.00 74.69 93 SER A CA 1
ATOM 727 C C . SER A 1 93 ? 2.230 -11.106 -10.632 1.00 74.69 93 SER A C 1
ATOM 729 O O . SER A 1 93 ? 2.829 -11.895 -11.355 1.00 74.69 93 SER A O 1
ATOM 731 N N . VAL A 1 94 ? 0.903 -10.963 -10.684 1.00 80.94 94 VAL A N 1
ATOM 732 C CA . VAL A 1 94 ? 0.058 -11.720 -11.621 1.00 80.94 94 VAL A CA 1
ATOM 733 C C . 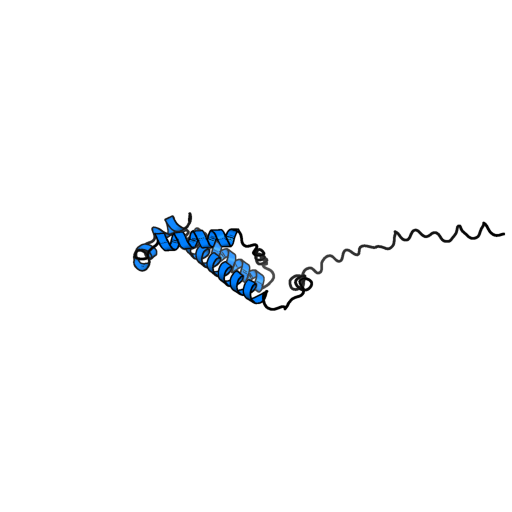VAL A 1 94 ? 0.338 -11.313 -13.069 1.00 80.94 94 VAL A C 1
ATOM 735 O O . VAL A 1 94 ? 0.449 -12.182 -13.928 1.00 80.94 94 VAL A O 1
ATOM 738 N N . LEU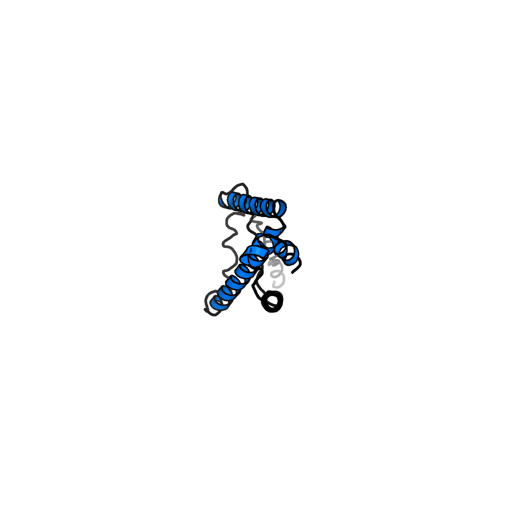 A 1 95 ? 0.490 -10.013 -13.342 1.00 81.81 95 LEU A N 1
ATOM 739 C CA . LEU A 1 95 ? 0.828 -9.499 -14.673 1.00 81.81 95 LEU A CA 1
ATOM 740 C C . LEU A 1 95 ? 2.199 -9.993 -15.139 1.00 81.81 95 LEU A C 1
ATOM 742 O O . LEU A 1 95 ? 2.295 -10.508 -16.245 1.00 81.81 95 LEU A O 1
ATOM 746 N N . LEU A 1 96 ? 3.232 -9.872 -14.301 1.00 73.69 96 LEU A N 1
ATOM 747 C CA . LEU A 1 96 ? 4.586 -10.340 -14.606 1.00 73.69 96 LEU A CA 1
ATOM 748 C C . LEU A 1 96 ? 4.631 -11.862 -14.731 1.00 73.69 96 LEU A C 1
ATOM 750 O O . LEU A 1 96 ? 5.157 -12.359 -15.710 1.00 73.69 96 LEU A O 1
ATOM 754 N N . GLY A 1 97 ? 4.004 -12.610 -13.822 1.00 72.25 97 GLY A N 1
ATOM 755 C CA . GLY A 1 97 ? 3.953 -14.073 -13.909 1.00 72.25 97 GLY A CA 1
ATOM 756 C C . GLY A 1 97 ? 3.166 -14.591 -15.121 1.00 72.25 97 GLY A C 1
ATOM 757 O O . GLY A 1 97 ? 3.441 -15.683 -15.619 1.00 72.25 97 GLY A O 1
ATOM 758 N N . LEU A 1 98 ? 2.191 -13.822 -15.619 1.00 73.62 98 LEU A N 1
ATOM 759 C CA . LEU A 1 98 ? 1.508 -14.111 -16.880 1.00 73.62 98 LEU A CA 1
ATOM 760 C C . LEU A 1 98 ? 2.344 -13.682 -18.097 1.00 73.62 98 LEU A C 1
ATOM 762 O O . LEU A 1 98 ? 2.286 -14.353 -19.125 1.00 73.62 98 LEU A O 1
ATOM 766 N N . LEU A 1 99 ? 3.115 -12.597 -17.988 1.00 66.44 99 LEU A N 1
ATOM 767 C CA . LEU A 1 99 ? 3.970 -12.080 -19.057 1.00 66.44 99 LEU A CA 1
ATOM 768 C C . LEU A 1 99 ? 5.251 -12.910 -19.235 1.00 66.44 99 LEU A C 1
ATOM 770 O O . LEU A 1 99 ? 5.624 -13.155 -20.371 1.00 66.44 99 LEU A O 1
ATOM 774 N N . ASP A 1 100 ? 5.829 -13.453 -18.161 1.00 61.12 100 ASP A N 1
ATOM 775 C CA . ASP A 1 100 ? 6.932 -14.435 -18.187 1.00 61.12 100 ASP A CA 1
ATOM 776 C C . ASP A 1 100 ? 6.532 -15.747 -18.879 1.00 61.12 100 ASP A C 1
ATOM 778 O O . ASP A 1 100 ? 7.378 -16.523 -19.322 1.00 61.12 100 ASP A O 1
ATOM 782 N N . ARG A 1 101 ? 5.225 -16.025 -18.988 1.00 60.62 101 ARG A N 1
ATOM 783 C CA . ARG A 1 101 ? 4.719 -17.138 -19.806 1.00 60.62 101 ARG A CA 1
ATOM 784 C C . ARG A 1 101 ? 4.697 -16.821 -21.302 1.00 60.62 101 ARG A C 1
ATOM 786 O O . ARG A 1 101 ? 4.516 -17.753 -22.087 1.00 60.62 101 ARG A O 1
ATOM 793 N N . LEU A 1 102 ? 4.876 -15.563 -21.714 1.00 53.72 102 LEU A N 1
ATOM 794 C CA . LEU A 1 102 ? 5.244 -15.248 -23.090 1.00 53.72 102 LEU A CA 1
ATOM 795 C C . LEU A 1 102 ? 6.773 -15.361 -23.208 1.00 53.72 102 LEU A C 1
ATOM 797 O O . LEU A 1 102 ? 7.482 -14.698 -22.458 1.00 53.72 102 LEU A O 1
ATOM 801 N N . PRO A 1 103 ? 7.304 -16.168 -24.145 1.00 52.50 103 PRO A N 1
ATOM 802 C CA . PRO A 1 103 ? 8.739 -16.266 -24.385 1.00 52.50 103 PRO A CA 1
ATOM 803 C C . PRO A 1 103 ? 9.214 -14.985 -25.084 1.00 52.50 103 PRO A C 1
ATOM 805 O O . PRO A 1 103 ? 9.405 -14.967 -26.297 1.00 52.50 103 PRO A O 1
ATOM 808 N N . SER A 1 104 ? 9.343 -13.895 -24.335 1.00 52.56 104 SER A N 1
ATOM 809 C CA . SER A 1 104 ? 9.700 -12.587 -24.874 1.00 52.56 104 SER A CA 1
ATOM 810 C C . SER A 1 104 ? 10.577 -11.839 -23.881 1.00 52.56 104 SER A C 1
ATOM 812 O O . SER A 1 104 ? 10.080 -11.054 -23.083 1.00 52.56 104 SER A O 1
ATOM 814 N N . GLY A 1 105 ? 11.886 -12.055 -23.970 1.00 47.00 105 GLY A N 1
ATOM 815 C CA . GLY A 1 105 ? 12.861 -11.174 -23.340 1.00 47.00 105 GLY A CA 1
ATOM 816 C C . GLY A 1 105 ? 14.073 -11.934 -22.854 1.00 47.00 105 GLY A C 1
ATOM 817 O O . GLY A 1 105 ? 14.077 -12.458 -21.7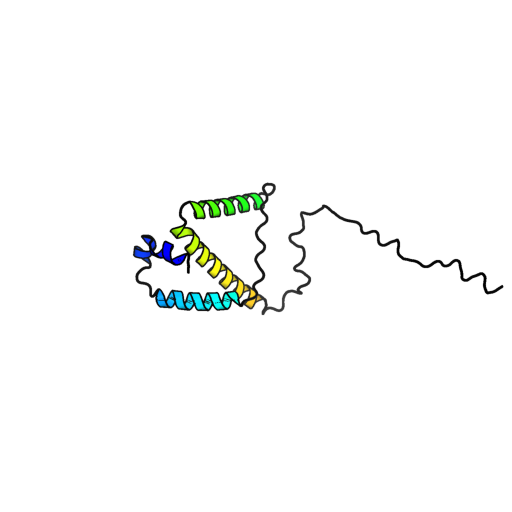50 1.00 47.00 105 GLY A O 1
ATOM 818 N N . ASP A 1 106 ? 15.092 -12.004 -23.701 1.00 55.44 106 ASP A N 1
ATOM 819 C CA . ASP A 1 106 ? 16.447 -12.353 -23.296 1.00 55.44 106 ASP A CA 1
ATOM 820 C C . ASP A 1 106 ? 16.854 -11.492 -22.073 1.00 55.44 106 ASP A C 1
ATOM 822 O O . ASP A 1 106 ? 16.822 -10.261 -22.181 1.00 55.44 106 ASP A O 1
ATOM 826 N N . PRO A 1 107 ? 17.208 -12.088 -20.915 1.00 52.44 107 PRO A N 1
ATOM 827 C CA . PRO A 1 107 ? 17.566 -11.369 -19.684 1.00 52.44 107 PRO A CA 1
ATOM 828 C C . PRO A 1 107 ? 18.818 -10.480 -19.805 1.00 52.44 107 PRO A C 1
ATOM 830 O O . PRO A 1 107 ? 19.223 -9.852 -18.831 1.00 52.44 107 PRO A O 1
ATOM 833 N N . LEU A 1 108 ? 19.425 -10.405 -20.991 1.00 54.38 108 LEU A N 1
ATOM 834 C CA . LEU A 1 108 ? 20.567 -9.553 -21.316 1.00 54.38 108 LEU A CA 1
ATOM 835 C C . LEU A 1 108 ? 20.189 -8.161 -21.863 1.00 54.38 108 LEU A C 1
ATOM 837 O O . LEU A 1 108 ? 21.088 -7.376 -22.151 1.00 54.38 108 LEU A O 1
ATOM 841 N N . LEU A 1 109 ? 18.897 -7.836 -22.022 1.00 49.88 109 LEU A N 1
ATOM 842 C CA . LEU A 1 109 ? 18.440 -6.523 -22.522 1.00 49.88 109 LEU A CA 1
ATOM 843 C C . LEU A 1 109 ? 17.827 -5.602 -21.449 1.00 49.88 109 LEU A C 1
ATOM 845 O O . LEU A 1 109 ? 17.457 -4.475 -21.766 1.00 49.88 109 LEU A O 1
ATOM 849 N N . GLU A 1 110 ? 17.712 -6.044 -20.192 1.00 49.69 110 GLU A N 1
ATOM 850 C CA . GLU A 1 110 ? 17.160 -5.215 -19.100 1.00 49.69 110 GLU A CA 1
ATOM 851 C C . GLU A 1 110 ? 18.205 -4.343 -18.374 1.00 49.69 110 GLU A C 1
ATOM 853 O O . GLU A 1 110 ? 17.860 -3.564 -17.477 1.00 49.69 110 GLU A O 1
ATOM 858 N N . GLU A 1 111 ? 19.476 -4.415 -18.771 1.00 52.09 111 GLU A N 1
ATOM 859 C CA . GLU A 1 111 ? 20.487 -3.447 -18.355 1.00 52.09 111 GLU A CA 1
ATOM 860 C C . GLU A 1 111 ? 20.479 -2.263 -19.342 1.00 52.09 111 GLU A C 1
ATOM 862 O O . GLU A 1 111 ? 20.691 -2.429 -20.536 1.00 52.09 111 GLU A O 1
ATOM 867 N N . ASP A 1 112 ? 20.222 -1.059 -18.815 1.00 46.59 112 ASP A N 1
ATOM 868 C CA . ASP A 1 112 ? 20.663 0.236 -19.372 1.00 46.59 112 ASP A CA 1
ATOM 869 C C . ASP A 1 112 ? 19.691 1.193 -20.098 1.00 46.59 112 ASP A C 1
ATOM 871 O O . ASP A 1 112 ? 20.162 2.179 -20.662 1.00 46.59 112 ASP A O 1
ATOM 875 N N . GLU A 1 113 ? 18.358 1.087 -19.999 1.00 47.09 113 GLU A N 1
ATOM 876 C CA . GLU A 1 113 ? 17.510 2.218 -20.471 1.00 47.09 113 GLU A CA 1
ATOM 877 C C . GLU A 1 113 ? 17.408 3.405 -19.483 1.00 47.09 113 GLU A C 1
ATOM 879 O O . GLU A 1 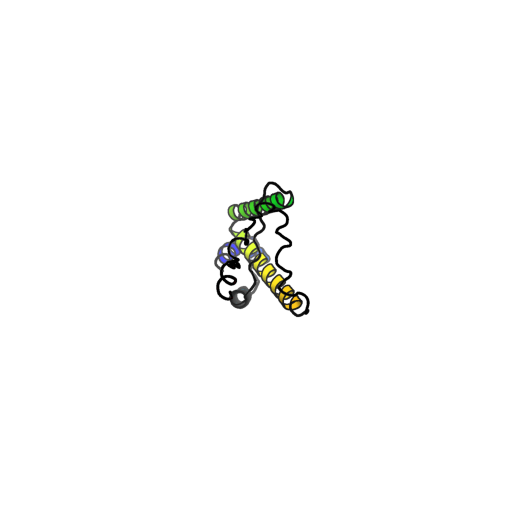113 ? 17.111 4.528 -19.891 1.00 47.09 113 GLU A O 1
ATOM 884 N N . ASP A 1 114 ? 17.752 3.220 -18.202 1.00 44.72 114 ASP A N 1
ATOM 885 C CA . ASP A 1 114 ? 17.679 4.276 -17.167 1.00 44.72 114 ASP A CA 1
ATOM 886 C C . ASP A 1 114 ? 19.040 4.933 -16.828 1.00 44.72 114 ASP A C 1
ATOM 888 O O . ASP A 1 114 ? 19.160 5.660 -15.831 1.00 44.72 114 ASP A O 1
ATOM 892 N N . ASN A 1 115 ? 20.070 4.700 -17.651 1.00 40.59 115 ASN A N 1
ATOM 893 C CA . ASN A 1 115 ? 21.435 5.221 -17.465 1.00 40.59 115 ASN A CA 1
ATOM 894 C C . ASN A 1 115 ? 21.847 6.285 -18.503 1.00 40.59 115 ASN A C 1
ATOM 896 O O . ASN A 1 115 ? 23.027 6.510 -18.752 1.00 40.59 115 ASN A O 1
ATOM 900 N N . LEU A 1 116 ? 20.884 6.989 -19.105 1.00 44.25 116 LEU A N 1
ATOM 901 C CA . LEU A 1 116 ? 21.165 8.026 -20.109 1.00 44.25 116 LEU A CA 1
ATOM 902 C C . LEU A 1 116 ? 21.568 9.404 -19.537 1.00 44.25 116 LEU A C 1
ATOM 904 O O . LEU A 1 116 ? 21.696 10.346 -20.317 1.00 44.25 116 LEU A O 1
ATOM 908 N N . ASP A 1 117 ? 21.807 9.541 -18.224 1.00 42.47 117 ASP A N 1
ATOM 909 C CA . ASP A 1 117 ? 22.227 10.824 -17.614 1.00 42.47 117 ASP A CA 1
ATOM 910 C C . ASP A 1 117 ? 23.514 10.766 -16.760 1.00 42.47 117 ASP A C 1
ATOM 912 O O . ASP A 1 117 ? 23.918 11.788 -16.216 1.00 42.47 117 ASP A O 1
ATOM 916 N N . ASP A 1 118 ? 24.224 9.630 -16.700 1.00 44.28 118 ASP A N 1
ATOM 917 C CA . ASP A 1 118 ? 25.566 9.549 -16.083 1.00 44.28 118 ASP A CA 1
ATOM 918 C C . ASP A 1 118 ? 26.666 9.542 -17.161 1.00 44.28 118 ASP A C 1
ATOM 920 O O . ASP A 1 118 ? 27.412 8.588 -17.368 1.00 44.28 118 ASP A O 1
ATOM 924 N N . ARG A 1 119 ? 26.794 10.669 -17.877 1.00 51.56 119 ARG A N 1
ATOM 925 C CA . ARG A 1 119 ? 27.972 10.979 -18.721 1.00 51.56 119 ARG A CA 1
ATOM 926 C C . ARG A 1 119 ? 29.159 11.534 -17.918 1.00 51.56 119 ARG A C 1
ATOM 928 O O . ARG A 1 119 ? 29.889 12.409 -18.378 1.00 51.56 119 ARG A O 1
ATOM 935 N N . ALA A 1 120 ? 29.375 11.002 -16.731 1.00 52.81 120 ALA A N 1
ATOM 936 C CA . ALA A 1 120 ? 30.615 11.088 -15.979 1.00 52.81 120 ALA A CA 1
ATOM 937 C C . ALA A 1 120 ? 30.678 9.729 -15.282 1.00 52.81 120 ALA A C 1
ATOM 939 O O . ALA A 1 120 ? 29.823 9.430 -14.472 1.00 52.81 120 ALA A O 1
ATOM 940 N N . GLU A 1 121 ? 31.544 8.783 -15.610 1.00 49.25 121 GLU A N 1
ATOM 941 C CA . GLU A 1 121 ? 32.983 8.903 -15.745 1.00 49.25 121 GLU A CA 1
ATOM 942 C C . GLU A 1 121 ? 33.435 7.756 -16.664 1.00 49.25 121 GLU A C 1
ATOM 944 O O . GLU A 1 121 ? 33.427 6.589 -16.273 1.00 49.25 121 GLU A O 1
ATOM 949 N N . VAL A 1 122 ? 33.820 8.057 -17.909 1.00 52.50 122 VAL A N 1
ATOM 950 C CA . VAL A 1 122 ? 34.514 7.078 -18.759 1.00 52.50 122 VAL A CA 1
ATOM 951 C C . VAL A 1 122 ? 35.914 6.919 -18.179 1.00 52.50 122 VAL A C 1
ATOM 953 O O . VAL A 1 122 ? 36.844 7.632 -18.549 1.00 52.50 122 VAL A O 1
ATOM 956 N N . ARG A 1 123 ? 36.065 6.019 -17.208 1.00 56.41 123 ARG A N 1
ATOM 957 C CA . ARG A 1 123 ? 37.377 5.608 -16.720 1.00 56.41 123 ARG A CA 1
ATOM 958 C C . ARG A 1 123 ? 37.971 4.691 -17.785 1.00 56.41 123 ARG A C 1
ATOM 960 O O . ARG A 1 123 ? 37.696 3.496 -17.811 1.00 56.41 123 ARG A O 1
ATOM 967 N N . THR A 1 124 ? 38.734 5.271 -18.706 1.00 52.81 124 THR A N 1
ATOM 968 C CA . THR A 1 124 ? 39.555 4.532 -19.668 1.00 52.81 124 THR A CA 1
ATOM 969 C C . THR A 1 124 ? 40.555 3.680 -18.890 1.00 52.81 124 THR A C 1
ATOM 971 O O . THR A 1 124 ? 41.582 4.175 -18.433 1.00 52.81 124 THR A O 1
ATOM 974 N N . LEU A 1 125 ? 40.219 2.409 -18.675 1.00 59.94 125 LEU A N 1
ATOM 975 C CA . LEU A 1 125 ? 41.169 1.401 -18.223 1.00 59.94 125 LEU A CA 1
ATOM 976 C C . LEU A 1 125 ? 42.111 1.112 -19.392 1.00 59.94 125 LEU A C 1
ATOM 978 O O . LEU A 1 125 ? 41.737 0.471 -20.372 1.00 59.94 125 LEU A O 1
ATOM 982 N N . GLU A 1 126 ? 43.315 1.660 -19.303 1.00 57.75 126 GLU A N 1
ATOM 983 C CA . GLU A 1 126 ? 44.398 1.442 -20.250 1.00 57.75 126 GLU A CA 1
ATOM 984 C C . GLU A 1 126 ? 44.959 0.022 -20.046 1.00 57.75 126 GLU A C 1
ATOM 986 O O . GLU A 1 126 ? 45.725 -0.247 -19.127 1.00 57.75 126 GLU A O 1
ATOM 991 N N . TYR A 1 127 ? 44.502 -0.921 -20.874 1.00 61.44 127 TYR A N 1
ATOM 992 C CA . TYR A 1 127 ? 44.918 -2.332 -20.865 1.00 61.44 127 TYR A CA 1
ATOM 993 C C . TYR A 1 127 ? 46.141 -2.603 -21.769 1.00 61.44 127 TYR A C 1
ATOM 995 O O . TYR A 1 127 ? 46.263 -3.684 -22.342 1.00 61.44 127 TYR A O 1
ATOM 1003 N N . SER A 1 128 ? 47.049 -1.640 -21.940 1.00 59.19 128 SER A N 1
ATOM 1004 C CA . SER A 1 128 ? 48.200 -1.767 -22.854 1.00 59.19 128 SER A CA 1
ATOM 1005 C C . SER A 1 128 ? 49.505 -2.238 -22.202 1.00 59.19 128 SER A C 1
ATOM 1007 O O . SER A 1 128 ? 50.454 -2.500 -22.930 1.00 59.19 128 SER A O 1
ATOM 1009 N N . ASP A 1 129 ? 49.572 -2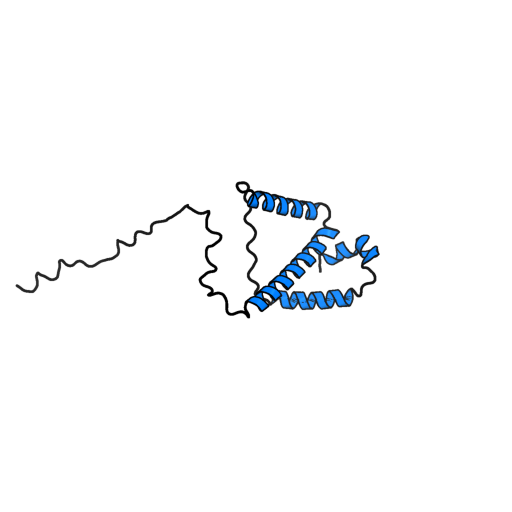.415 -20.878 1.00 60.75 129 ASP A N 1
ATOM 1010 C CA . ASP A 1 129 ? 50.864 -2.603 -20.186 1.00 60.75 129 ASP A CA 1
ATOM 1011 C C . ASP A 1 129 ? 51.189 -4.055 -19.763 1.00 60.75 129 ASP A C 1
ATOM 1013 O O . ASP A 1 129 ? 52.092 -4.300 -18.971 1.00 60.75 129 ASP A O 1
ATOM 1017 N N . PHE A 1 130 ? 50.464 -5.056 -20.284 1.00 58.44 130 PHE A N 1
ATOM 1018 C CA . PHE A 1 130 ? 50.708 -6.476 -19.958 1.00 58.44 130 PHE A CA 1
ATOM 1019 C C . PHE A 1 130 ? 50.943 -7.399 -21.164 1.00 58.44 130 PHE A C 1
ATOM 1021 O O . PHE A 1 130 ? 50.858 -8.620 -21.028 1.00 58.44 130 PHE A O 1
ATOM 1028 N N . SER A 1 131 ? 51.319 -6.878 -22.336 1.00 58.00 131 SER A N 1
ATOM 1029 C CA . SER A 1 131 ? 51.925 -7.722 -23.378 1.00 58.00 131 SER A CA 1
ATOM 1030 C C . SER A 1 131 ? 53.438 -7.804 -23.167 1.00 58.00 131 SER A C 1
ATOM 1032 O O . SER A 1 131 ? 54.223 -7.212 -23.904 1.00 58.00 131 SER A O 1
ATOM 1034 N N . GLY A 1 132 ? 53.845 -8.545 -22.136 1.00 59.41 132 GLY A N 1
ATOM 1035 C CA . GLY A 1 132 ? 55.214 -9.027 -22.003 1.00 59.41 132 GLY A CA 1
ATOM 1036 C C . GLY A 1 132 ? 55.508 -10.055 -23.095 1.00 59.41 132 GLY A C 1
ATOM 1037 O O . GLY A 1 132 ? 55.294 -11.249 -22.901 1.00 59.41 132 GLY A O 1
ATOM 1038 N N . HIS A 1 133 ? 55.981 -9.592 -24.247 1.00 54.53 133 HIS A N 1
ATOM 1039 C CA . HIS A 1 133 ? 56.682 -10.419 -25.222 1.00 54.53 133 HIS A CA 1
ATOM 1040 C C . HIS A 1 133 ? 57.869 -9.615 -25.746 1.00 54.53 133 HIS A C 1
ATOM 1042 O O . HIS A 1 133 ? 57.730 -8.793 -26.645 1.00 54.53 133 HIS A O 1
ATOM 1048 N N . ASP A 1 134 ? 59.014 -9.819 -25.105 1.00 58.28 134 ASP A N 1
ATOM 1049 C CA . ASP A 1 134 ? 60.321 -9.367 -25.567 1.00 58.28 134 ASP A CA 1
ATOM 1050 C C . ASP A 1 134 ? 60.752 -10.276 -26.737 1.00 58.28 134 ASP A C 1
ATOM 1052 O O . ASP A 1 134 ? 60.999 -11.465 -26.506 1.00 58.28 134 ASP A O 1
ATOM 1056 N N . PRO A 1 135 ? 60.789 -9.793 -27.996 1.00 50.69 135 PRO A N 1
ATOM 1057 C CA . PRO A 1 135 ? 61.213 -10.600 -29.132 1.00 50.69 135 PRO A CA 1
ATOM 1058 C C . PRO A 1 135 ? 62.740 -10.601 -29.312 1.00 50.69 135 PRO A C 1
ATOM 1060 O O . PRO A 1 135 ? 63.243 -11.302 -30.191 1.00 50.69 135 PRO A O 1
ATOM 1063 N N . GLU A 1 136 ? 63.505 -9.848 -28.515 1.00 54.78 136 GLU A N 1
ATOM 1064 C CA . GLU A 1 136 ? 64.905 -9.533 -28.829 1.00 54.78 136 GLU A CA 1
ATOM 1065 C C . GLU A 1 136 ? 65.935 -10.522 -28.263 1.00 54.78 136 GLU A C 1
ATOM 1067 O O . GLU A 1 136 ? 67.136 -10.289 -28.360 1.00 54.78 136 GLU A O 1
ATOM 1072 N N . ARG A 1 137 ? 65.500 -11.668 -27.721 1.00 52.56 137 ARG A N 1
ATOM 1073 C CA . ARG A 1 137 ? 66.408 -12.654 -27.104 1.00 52.56 137 ARG A CA 1
ATOM 1074 C C . ARG A 1 137 ? 66.440 -14.038 -27.754 1.00 52.56 137 ARG A C 1
ATOM 1076 O O . ARG A 1 137 ? 66.820 -15.001 -27.099 1.00 52.56 137 ARG A O 1
ATOM 1083 N N . SER A 1 138 ? 66.036 -14.152 -29.021 1.00 50.81 138 SER A N 1
ATOM 1084 C CA . SER A 1 138 ? 66.039 -15.437 -29.749 1.00 50.81 138 SER A CA 1
ATOM 1085 C C . SER A 1 138 ? 66.909 -15.479 -31.011 1.00 50.81 138 SER A C 1
ATOM 1087 O O . SER A 1 138 ? 66.983 -16.526 -31.641 1.00 50.81 138 SER A O 1
ATOM 1089 N N . MET A 1 139 ? 67.613 -14.396 -31.369 1.00 55.53 139 MET A N 1
ATOM 1090 C CA . MET A 1 139 ? 68.476 -14.370 -32.567 1.00 55.53 139 MET A CA 1
ATOM 1091 C C . MET A 1 139 ? 69.989 -14.398 -32.287 1.00 55.53 139 MET A C 1
ATOM 1093 O O . MET A 1 139 ? 70.772 -14.192 -33.207 1.00 55.53 139 MET A O 1
ATOM 1097 N N . GLU A 1 140 ? 70.425 -14.676 -31.054 1.00 54.28 140 GLU A N 1
ATOM 1098 C CA . GLU A 1 140 ? 71.859 -14.830 -30.729 1.00 54.28 140 GLU A CA 1
ATOM 1099 C C . GLU A 1 140 ? 72.311 -16.291 -30.539 1.00 54.28 140 GLU A C 1
ATOM 1101 O O . GLU A 1 140 ? 73.488 -16.526 -30.289 1.00 54.28 140 GLU A O 1
ATOM 1106 N N . GLU A 1 141 ? 71.426 -17.286 -30.691 1.00 53.34 141 GLU A N 1
ATOM 1107 C CA . GLU A 1 141 ? 71.774 -18.707 -30.476 1.00 53.34 141 GLU A CA 1
ATOM 1108 C C . GLU A 1 141 ? 71.928 -19.546 -31.766 1.00 53.34 141 GLU A C 1
ATOM 1110 O O . GLU A 1 141 ? 72.168 -20.748 -31.680 1.00 53.34 141 GLU A O 1
ATOM 1115 N N . GLU A 1 142 ? 71.855 -18.940 -32.961 1.00 51.59 142 GLU A N 1
ATOM 1116 C CA . GLU A 1 142 ? 72.057 -19.634 -34.256 1.00 51.59 142 GLU A CA 1
ATOM 1117 C C . GLU A 1 142 ? 73.065 -18.935 -35.201 1.00 51.59 142 GLU A C 1
ATOM 1119 O O . GLU A 1 142 ? 72.798 -18.743 -36.390 1.00 51.59 142 GLU A O 1
ATOM 1124 N N . ALA A 1 143 ? 74.259 -18.582 -34.708 1.00 44.22 143 ALA A N 1
ATOM 1125 C CA . ALA A 1 143 ? 75.404 -18.250 -35.570 1.00 44.22 143 ALA A CA 1
ATOM 1126 C C . ALA A 1 143 ? 76.728 -18.819 -35.042 1.00 44.22 143 ALA A C 1
ATOM 1128 O O . ALA A 1 143 ? 77.041 -18.592 -33.853 1.00 44.22 143 ALA A O 1
#